Protein AF-A0A1G7BKR0-F1 (afdb_monomer_lite)

Foldseek 3Di:
DVVVVVVVVVVVVVVVPDPPLVVLLPDPAQAEDEEEPPDDPVVVVSNVVSVYHYHYQYQDDPCCCVRPVPSVVVSVVVSVVVRD

Secondary structure (DSSP, 8-state):
--HHHHHHHHHHHHTTSSSHHHHHHH--S-EEEEEETT--HHHHHHHHHTTEEEEEETT--TTHHHH-HHHHHHHHHHHHHT--

Radius of gyration: 14.99 Å; chains: 1; bounding box: 27×34×38 Å

Sequence (84 aa):
MPAAIYQWAKSALEDNAENWLEDLACLNTVKGAILPDTATPGEIAKLKRAGCTVELVANTGHMMAYDNPDGLALAINRILNRGS

Structure (mmCIF, N/CA/C/O backbone):
data_AF-A0A1G7BKR0-F1
#
_entry.id   AF-A0A1G7BKR0-F1
#
loop_
_atom_site.group_PDB
_atom_site.id
_atom_site.type_symbol
_atom_site.label_atom_id
_atom_site.label_alt_id
_atom_site.label_comp_id
_atom_site.label_asym_id
_atom_site.label_entity_id
_atom_site.label_seq_id
_atom_site.pdbx_PDB_ins_code
_atom_site.Cartn_x
_atom_site.Cartn_y
_atom_site.Cartn_z
_atom_site.occupancy
_atom_site.B_iso_or_equiv
_atom_site.auth_seq_id
_atom_site.auth_comp_id
_atom_site.auth_asym_id
_atom_site.auth_atom_id
_atom_site.pdbx_PDB_model_num
ATOM 1 N N . MET A 1 1 ? -8.967 15.221 -26.640 1.00 50.22 1 MET A N 1
ATOM 2 C CA . MET A 1 1 ? -9.970 15.035 -25.569 1.00 50.22 1 MET A CA 1
ATOM 3 C C . MET A 1 1 ? -9.339 15.324 -24.199 1.00 50.22 1 MET A C 1
ATOM 5 O O . MET A 1 1 ? -8.957 14.385 -23.519 1.00 50.22 1 MET A O 1
ATOM 9 N N . PRO A 1 2 ? -9.164 16.597 -23.794 1.00 55.34 2 PRO A N 1
ATOM 10 C CA . PRO A 1 2 ? -8.519 16.954 -22.516 1.00 55.34 2 PRO A CA 1
ATOM 11 C C . PRO A 1 2 ? -9.499 17.000 -21.329 1.00 55.34 2 PRO A C 1
ATOM 13 O O . PRO A 1 2 ? -9.119 16.752 -20.190 1.00 55.34 2 PRO A O 1
ATOM 16 N N . ALA A 1 3 ? -10.779 17.281 -21.600 1.00 55.25 3 ALA A N 1
ATOM 17 C CA . ALA A 1 3 ? -11.798 17.463 -20.569 1.00 55.25 3 ALA A CA 1
ATOM 18 C C . ALA A 1 3 ? -12.146 16.163 -19.825 1.00 55.25 3 ALA A C 1
ATOM 20 O O . ALA A 1 3 ? -12.362 16.202 -18.623 1.00 55.25 3 ALA A O 1
ATOM 21 N N . ALA A 1 4 ? -12.148 15.010 -20.502 1.00 49.34 4 ALA A N 1
ATOM 22 C CA . ALA A 1 4 ? -12.453 13.724 -19.869 1.00 49.34 4 ALA A CA 1
ATOM 23 C C . ALA A 1 4 ? -11.383 13.309 -18.841 1.00 49.34 4 ALA A C 1
ATOM 25 O O . ALA A 1 4 ? -11.724 12.836 -17.764 1.00 49.34 4 ALA A O 1
ATOM 26 N N . ILE A 1 5 ? -10.102 13.565 -19.138 1.00 56.25 5 ILE A N 1
ATOM 27 C CA . ILE A 1 5 ? -8.983 13.294 -18.220 1.00 56.25 5 ILE A CA 1
ATOM 28 C C . ILE A 1 5 ? -9.038 14.245 -17.018 1.00 56.25 5 ILE A C 1
ATOM 30 O O . ILE A 1 5 ? -8.858 13.816 -15.882 1.00 56.25 5 ILE A O 1
ATOM 34 N N . TYR A 1 6 ? -9.349 15.524 -17.253 1.00 60.50 6 TYR A N 1
ATOM 35 C CA . TYR A 1 6 ? -9.511 16.512 -16.186 1.00 60.50 6 TYR A CA 1
ATOM 36 C C . TYR A 1 6 ? -10.698 16.193 -15.265 1.00 60.50 6 TYR A C 1
ATOM 38 O O . TYR A 1 6 ? -10.564 16.292 -14.051 1.00 60.50 6 TYR A O 1
ATOM 46 N N . GLN A 1 7 ? -11.836 15.766 -15.820 1.00 52.59 7 GLN A N 1
ATOM 47 C CA . GLN A 1 7 ? -13.012 15.373 -15.036 1.00 52.59 7 GLN A CA 1
ATOM 48 C C . GLN A 1 7 ? -12.770 14.081 -14.249 1.00 52.59 7 GLN A C 1
ATOM 50 O O . GLN A 1 7 ? -13.194 13.991 -13.106 1.00 52.59 7 GLN A O 1
ATOM 55 N N . TRP A 1 8 ? -12.031 13.115 -14.804 1.00 53.28 8 TRP A N 1
ATOM 56 C CA . TRP A 1 8 ? -11.603 11.925 -14.061 1.00 53.28 8 TRP A CA 1
ATOM 57 C C . TRP A 1 8 ? -10.665 12.262 -12.905 1.00 53.28 8 TRP A C 1
ATOM 59 O O . TRP A 1 8 ? -10.899 11.819 -11.785 1.00 53.28 8 TRP A O 1
ATOM 69 N N . ALA A 1 9 ? -9.636 13.077 -13.149 1.00 52.16 9 ALA A N 1
ATOM 70 C CA . ALA A 1 9 ? -8.720 13.508 -12.098 1.00 52.16 9 ALA A CA 1
ATOM 71 C C . ALA A 1 9 ? -9.461 14.302 -11.014 1.00 52.16 9 ALA A C 1
ATOM 73 O O . ALA A 1 9 ? -9.264 14.060 -9.830 1.00 52.16 9 ALA A O 1
ATOM 74 N N . LYS A 1 10 ? -10.366 15.200 -11.414 1.00 56.19 10 LYS A N 1
ATOM 75 C CA . LYS A 1 10 ? -11.189 15.981 -10.494 1.00 56.19 10 LYS A CA 1
ATOM 76 C C . LYS A 1 10 ? -12.137 15.096 -9.679 1.00 56.19 10 LYS A C 1
ATOM 78 O O . LYS A 1 10 ? -12.167 15.247 -8.469 1.00 56.19 10 LYS A O 1
ATOM 83 N N . SER A 1 11 ? -12.816 14.133 -10.301 1.00 55.94 11 SER A N 1
ATOM 84 C CA . SER A 1 11 ? -13.699 13.190 -9.603 1.00 55.94 11 SER A CA 1
ATOM 85 C C . SER A 1 11 ? -12.925 12.293 -8.636 1.00 55.94 11 SER A C 1
ATOM 87 O O . SER A 1 11 ? -13.404 12.048 -7.541 1.00 55.94 11 SER A O 1
ATOM 89 N N . ALA A 1 12 ? -11.714 11.854 -8.993 1.00 55.53 12 ALA A N 1
ATOM 90 C CA . ALA A 1 12 ? -10.844 11.084 -8.101 1.00 55.53 12 ALA A CA 1
ATOM 91 C C . ALA A 1 12 ? -10.296 11.923 -6.930 1.00 55.53 12 ALA A C 1
ATOM 93 O O . ALA A 1 12 ? -10.028 11.392 -5.855 1.00 55.53 12 ALA A O 1
ATOM 94 N N . LEU A 1 13 ? -10.129 13.235 -7.130 1.00 55.81 13 LEU A N 1
ATOM 95 C CA . LEU A 1 13 ? -9.789 14.184 -6.068 1.00 55.81 13 LEU A CA 1
ATOM 96 C C . LEU A 1 13 ? -11.002 14.542 -5.190 1.00 55.81 13 LEU A C 1
ATOM 98 O O . LEU A 1 13 ? -10.822 14.759 -3.996 1.00 55.81 13 LEU A O 1
ATOM 102 N N . GLU A 1 14 ? -12.211 14.593 -5.754 1.00 54.38 14 GLU A N 1
ATOM 103 C CA . GLU A 1 14 ? -13.461 14.898 -5.041 1.00 54.38 14 GLU A CA 1
ATOM 104 C C . GLU A 1 14 ? -14.000 13.683 -4.254 1.00 54.38 14 GLU A C 1
ATOM 106 O O . GLU A 1 14 ? -14.503 13.871 -3.151 1.00 54.38 14 GLU A O 1
ATOM 111 N N . ASP A 1 15 ? -13.786 12.443 -4.717 1.00 51.44 15 ASP A N 1
ATOM 112 C CA . ASP A 1 15 ? -14.056 11.205 -3.945 1.00 51.44 15 ASP A CA 1
ATOM 113 C C . ASP A 1 15 ? -13.125 11.044 -2.723 1.00 51.44 15 ASP A C 1
ATOM 115 O O . ASP A 1 15 ? -13.373 10.250 -1.815 1.00 51.44 15 ASP A O 1
ATOM 119 N N . ASN A 1 16 ? -12.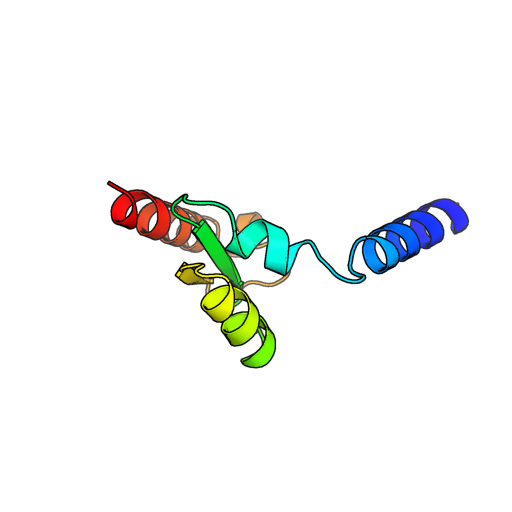032 11.810 -2.675 1.00 50.91 16 ASN A N 1
ATOM 120 C CA . ASN A 1 16 ? -11.036 11.763 -1.607 1.00 50.91 16 ASN A CA 1
ATOM 121 C C . ASN A 1 16 ? -11.376 12.670 -0.405 1.00 50.91 16 ASN A C 1
ATOM 123 O O . ASN A 1 16 ? -10.536 12.863 0.474 1.00 50.91 16 ASN A O 1
ATOM 127 N N . ALA A 1 17 ? -12.570 13.262 -0.361 1.00 52.81 17 ALA A N 1
ATOM 128 C CA . ALA A 1 17 ? -12.851 14.393 0.517 1.00 52.81 17 ALA A CA 1
ATOM 129 C C . ALA A 1 17 ? -13.896 14.120 1.610 1.00 52.81 17 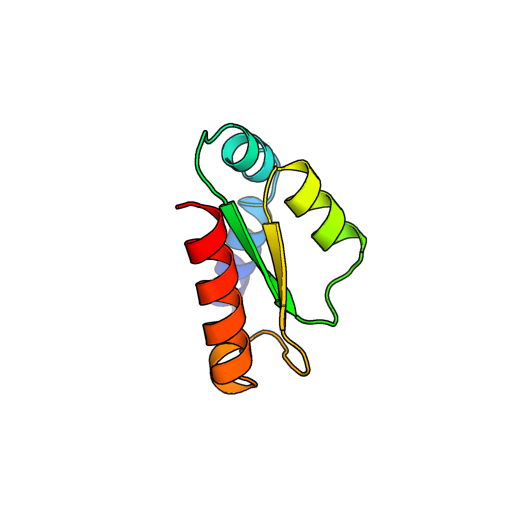ALA A C 1
ATOM 131 O O . ALA A 1 17 ? -14.734 14.974 1.838 1.00 52.81 17 ALA A O 1
ATOM 132 N N . GLU A 1 18 ? -13.825 12.990 2.327 1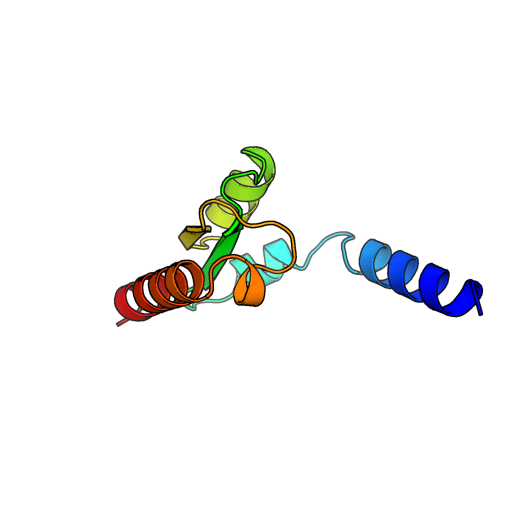.00 57.78 18 GLU A N 1
ATOM 133 C CA . GLU A 1 18 ? -13.635 13.066 3.800 1.00 57.78 18 GLU A CA 1
ATOM 134 C C . GLU A 1 18 ? -13.747 11.722 4.541 1.00 57.78 18 GLU A C 1
ATOM 136 O O . GLU A 1 18 ? -12.996 11.535 5.494 1.00 57.78 18 GLU A O 1
ATOM 141 N N . ASN A 1 19 ? -14.545 10.738 4.099 1.00 69.44 19 ASN A N 1
ATOM 142 C CA . ASN A 1 19 ? -14.924 9.643 5.021 1.00 69.44 19 ASN A CA 1
ATOM 143 C C . ASN A 1 19 ? -14.456 8.226 4.662 1.00 69.44 19 ASN A C 1
ATOM 145 O O . ASN A 1 19 ? -14.539 7.339 5.507 1.00 69.44 19 ASN A O 1
ATOM 149 N N . TRP A 1 20 ? -13.886 7.978 3.478 1.00 79.31 20 TRP A N 1
ATOM 150 C CA . TRP A 1 20 ? -13.570 6.600 3.064 1.00 79.31 20 TRP A CA 1
ATOM 151 C C . TRP A 1 20 ? -12.569 5.892 3.991 1.00 79.31 20 TRP A C 1
ATOM 153 O O . TRP A 1 20 ? -12.639 4.678 4.171 1.00 79.31 20 TRP A O 1
ATOM 163 N N . LEU A 1 21 ? -11.623 6.629 4.586 1.00 80.06 21 LEU A N 1
ATOM 164 C CA . LEU A 1 21 ? -10.643 6.054 5.511 1.00 80.06 21 LEU A CA 1
ATOM 165 C C . LEU A 1 21 ? -11.285 5.717 6.865 1.00 80.06 21 LEU A C 1
ATOM 167 O O . LEU A 1 21 ? -10.861 4.767 7.524 1.00 80.06 21 LEU A O 1
ATOM 171 N N . GLU A 1 22 ? -12.299 6.481 7.269 1.00 82.19 22 GLU A N 1
ATOM 172 C CA . GLU A 1 22 ? -13.094 6.228 8.472 1.00 82.19 22 GLU A CA 1
ATOM 173 C C . GLU A 1 2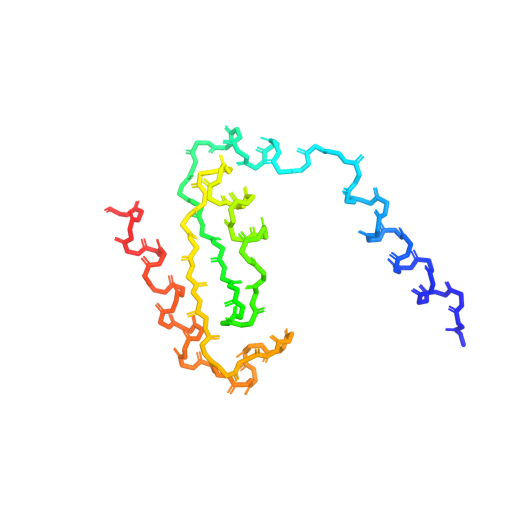2 ? -14.018 5.026 8.255 1.00 82.19 22 GLU A C 1
ATOM 175 O O . GLU A 1 22 ? -14.010 4.095 9.060 1.00 82.19 22 GLU A O 1
ATOM 180 N N . ASP A 1 23 ? -14.696 4.970 7.107 1.00 83.81 23 ASP A N 1
ATOM 181 C CA . ASP A 1 23 ? -15.502 3.821 6.688 1.00 83.81 23 ASP A CA 1
ATOM 182 C C . ASP A 1 23 ? -14.645 2.554 6.606 1.00 83.81 23 ASP A C 1
ATOM 184 O O . ASP A 1 23 ? -15.003 1.504 7.149 1.00 83.81 23 ASP A O 1
ATOM 188 N N . LEU A 1 24 ? -13.459 2.663 5.994 1.00 82.19 24 LEU A N 1
ATOM 189 C CA . LEU A 1 24 ? -12.481 1.585 5.948 1.00 82.19 24 LEU A CA 1
ATOM 190 C C . LEU A 1 24 ? -12.107 1.150 7.360 1.00 82.19 24 LEU A C 1
ATOM 192 O O . LEU A 1 24 ? -12.057 -0.052 7.603 1.00 82.19 24 LEU A O 1
ATOM 196 N N . ALA A 1 25 ? -11.870 2.078 8.292 1.00 85.19 25 ALA A N 1
ATOM 197 C CA . ALA A 1 25 ? -11.536 1.763 9.680 1.00 85.19 25 ALA A CA 1
ATOM 198 C C . ALA A 1 25 ? -12.664 1.002 10.398 1.00 85.19 25 ALA A C 1
ATOM 200 O O . ALA A 1 25 ? -12.370 0.053 11.128 1.00 85.19 25 ALA A O 1
ATOM 201 N N . CYS A 1 26 ? -13.930 1.329 10.125 1.00 87.69 26 CYS A N 1
ATOM 202 C CA . CYS A 1 26 ? -15.102 0.680 10.718 1.00 87.69 26 CYS A CA 1
ATOM 203 C C . CYS A 1 26 ? -15.326 -0.776 10.276 1.00 87.69 26 CYS A C 1
ATOM 205 O O . CYS A 1 26 ? -16.013 -1.524 10.974 1.00 87.69 26 CYS A O 1
ATOM 207 N N . LEU A 1 27 ? -14.756 -1.219 9.151 1.00 84.69 27 LEU A N 1
ATOM 208 C CA . LEU A 1 27 ? -14.912 -2.607 8.703 1.00 84.69 27 LEU A CA 1
ATOM 209 C C . LEU A 1 27 ? -14.217 -3.584 9.668 1.00 84.69 27 LEU A C 1
ATOM 211 O O . LEU A 1 27 ? -13.011 -3.493 9.891 1.00 84.69 27 LEU A O 1
ATOM 215 N N . ASN A 1 28 ? -14.933 -4.578 10.192 1.00 83.19 28 ASN A N 1
ATOM 216 C CA . ASN A 1 28 ? -14.354 -5.612 11.061 1.00 83.19 28 ASN A CA 1
ATOM 217 C C . ASN A 1 28 ? -13.755 -6.774 10.245 1.00 83.19 28 ASN A C 1
ATOM 219 O O . ASN A 1 28 ? -14.137 -7.931 10.404 1.00 83.19 28 ASN A O 1
ATOM 223 N N . THR A 1 29 ? -12.861 -6.447 9.313 1.00 82.31 29 THR A N 1
ATOM 224 C CA . THR A 1 29 ? -12.137 -7.413 8.477 1.00 82.31 29 THR A CA 1
ATOM 225 C C . THR A 1 29 ? -10.641 -7.149 8.547 1.00 82.31 29 THR A C 1
ATOM 227 O O . THR A 1 29 ? -10.205 -6.037 8.852 1.00 82.31 29 THR A O 1
ATOM 230 N N . VAL A 1 30 ? -9.847 -8.164 8.224 1.00 84.56 30 VAL A N 1
ATOM 231 C CA . VAL A 1 30 ? -8.403 -8.011 8.050 1.00 84.56 30 VAL A CA 1
ATOM 232 C C . VAL A 1 30 ? -8.169 -7.159 6.809 1.00 84.56 30 VAL A C 1
ATOM 234 O O . VAL A 1 30 ? -8.651 -7.474 5.721 1.00 84.56 30 VAL A O 1
ATOM 237 N N . LYS A 1 31 ? -7.454 -6.050 6.991 1.00 86.06 31 LYS A N 1
ATOM 238 C CA . LYS A 1 31 ? -7.167 -5.074 5.940 1.00 86.06 31 LYS A CA 1
ATOM 239 C C . LYS A 1 31 ? -5.669 -5.003 5.726 1.00 86.06 31 LYS A C 1
ATOM 241 O O . LYS A 1 31 ? -4.900 -4.878 6.683 1.00 86.06 31 LYS A O 1
ATOM 246 N N . GLY A 1 32 ? -5.266 -5.050 4.467 1.00 87.62 32 GLY A N 1
ATOM 247 C CA . GLY A 1 32 ? -3.892 -4.833 4.056 1.00 87.62 32 GLY A CA 1
ATOM 248 C C . GLY A 1 32 ? -3.810 -3.697 3.052 1.00 87.62 32 GLY A C 1
ATOM 249 O O . GLY A 1 32 ? -4.675 -3.572 2.189 1.00 87.62 32 GLY A O 1
ATOM 250 N N . ALA A 1 33 ? -2.768 -2.887 3.163 1.00 88.88 33 ALA A N 1
ATOM 251 C CA . ALA A 1 33 ? -2.407 -1.888 2.175 1.00 88.88 33 ALA A CA 1
ATOM 252 C C . ALA A 1 33 ? -0.986 -2.174 1.690 1.00 88.88 33 ALA A C 1
ATOM 254 O O . ALA A 1 33 ? -0.084 -2.403 2.497 1.00 88.88 33 ALA A O 1
ATOM 255 N N . ILE A 1 34 ? -0.799 -2.167 0.375 1.00 90.19 34 ILE A N 1
ATOM 256 C CA . ILE A 1 34 ? 0.500 -2.378 -0.257 1.00 90.19 34 ILE A CA 1
ATOM 257 C C . ILE A 1 34 ? 0.919 -1.052 -0.871 1.00 90.19 34 ILE A C 1
ATOM 259 O O . ILE A 1 34 ? 0.173 -0.461 -1.650 1.00 90.19 34 ILE A O 1
ATOM 263 N N . LEU A 1 35 ? 2.087 -0.571 -0.470 1.00 89.06 35 LEU A N 1
ATOM 264 C CA . LEU A 1 35 ? 2.622 0.724 -0.867 1.00 89.06 35 LEU A CA 1
ATOM 265 C C . LEU A 1 35 ? 4.039 0.563 -1.429 1.00 89.06 35 LEU A C 1
ATOM 267 O O . LEU A 1 35 ? 4.708 -0.428 -1.125 1.00 89.06 35 LEU A O 1
ATOM 271 N N . PRO A 1 36 ? 4.525 1.519 -2.238 1.00 88.44 36 PRO A N 1
ATOM 272 C CA . PRO A 1 36 ? 5.920 1.505 -2.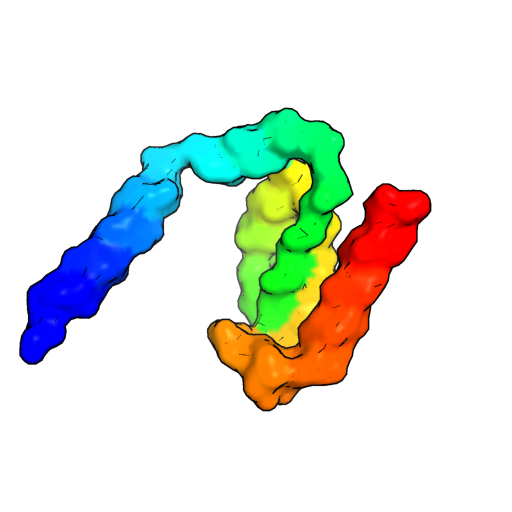643 1.00 88.44 36 PRO A CA 1
ATOM 273 C C . PRO A 1 36 ? 6.803 1.841 -1.435 1.00 88.44 36 PRO A C 1
ATOM 275 O O . PRO A 1 36 ? 6.370 2.506 -0.493 1.00 88.44 36 PRO A O 1
ATOM 278 N N . ASP A 1 37 ? 8.064 1.423 -1.461 1.00 88.19 37 ASP A N 1
ATOM 279 C CA . ASP A 1 37 ? 9.066 1.795 -0.449 1.00 88.19 37 ASP A CA 1
ATOM 280 C C . ASP A 1 37 ? 9.324 3.309 -0.351 1.00 88.19 37 ASP A C 1
ATOM 282 O O . ASP A 1 37 ? 9.781 3.799 0.680 1.00 88.19 37 ASP A O 1
ATOM 286 N N . THR A 1 38 ? 8.977 4.053 -1.400 1.00 87.12 38 THR A N 1
ATOM 287 C CA . THR A 1 38 ? 9.021 5.519 -1.460 1.00 87.12 38 THR A CA 1
ATOM 288 C C . THR A 1 38 ? 7.809 6.211 -0.828 1.00 87.12 38 THR A C 1
ATOM 290 O O . THR A 1 38 ? 7.778 7.443 -0.775 1.00 87.12 38 THR A O 1
ATOM 293 N N . ALA A 1 39 ? 6.816 5.459 -0.338 1.00 86.81 39 ALA A N 1
ATOM 294 C CA . ALA A 1 39 ? 5.623 6.029 0.279 1.00 86.81 39 ALA A CA 1
ATOM 295 C C . ALA A 1 39 ? 5.963 6.900 1.490 1.00 86.81 39 ALA A C 1
ATOM 297 O O . ALA A 1 39 ? 6.849 6.594 2.296 1.00 86.81 39 ALA A O 1
ATOM 298 N N . THR A 1 40 ? 5.225 7.997 1.650 1.00 90.12 40 THR A N 1
ATOM 299 C CA . THR A 1 40 ? 5.526 8.939 2.721 1.00 90.12 40 THR A CA 1
ATOM 300 C C . THR A 1 40 ? 5.157 8.346 4.086 1.00 90.12 40 THR A C 1
ATOM 302 O O . THR A 1 40 ? 4.148 7.642 4.221 1.00 90.12 40 THR A O 1
ATOM 305 N N . PRO A 1 41 ? 5.898 8.682 5.160 1.00 88.31 41 PRO A N 1
ATOM 306 C CA . PRO A 1 41 ? 5.537 8.253 6.511 1.00 88.31 41 PRO A CA 1
ATOM 307 C C . PRO A 1 41 ? 4.108 8.652 6.912 1.00 88.31 41 PRO A C 1
ATOM 309 O O . PRO A 1 41 ? 3.455 7.934 7.668 1.00 88.31 41 PRO A O 1
ATOM 312 N N . GLY A 1 42 ? 3.605 9.775 6.385 1.00 87.56 42 GLY A N 1
ATOM 313 C CA . GLY A 1 42 ? 2.244 10.250 6.626 1.00 87.56 42 GLY A CA 1
ATOM 314 C C . GLY A 1 42 ? 1.170 9.337 6.029 1.00 87.56 42 GLY A C 1
ATOM 315 O O . GLY A 1 42 ? 0.182 9.043 6.700 1.00 87.56 42 GLY A O 1
ATOM 316 N N . GLU A 1 43 ? 1.364 8.847 4.804 1.00 84.19 43 GLU A N 1
ATOM 317 C CA . GLU A 1 43 ? 0.448 7.892 4.160 1.00 84.19 43 GLU A CA 1
ATOM 318 C C . GLU A 1 43 ? 0.429 6.553 4.899 1.00 84.19 43 GLU A C 1
ATOM 320 O O . GLU A 1 43 ? -0.640 6.031 5.226 1.00 84.19 43 GLU A O 1
ATOM 325 N N . ILE A 1 44 ? 1.612 6.047 5.261 1.00 89.12 44 ILE A N 1
ATOM 326 C CA . ILE A 1 44 ? 1.755 4.810 6.038 1.00 89.12 44 ILE A CA 1
ATOM 327 C C . ILE A 1 44 ? 1.035 4.943 7.387 1.00 89.12 44 ILE A C 1
ATOM 329 O O . ILE A 1 44 ? 0.292 4.045 7.791 1.00 89.12 44 ILE A O 1
ATOM 333 N N . ALA A 1 45 ? 1.228 6.063 8.090 1.00 88.44 45 ALA A N 1
ATOM 334 C CA . ALA A 1 45 ? 0.598 6.308 9.384 1.00 88.44 45 ALA A CA 1
ATOM 335 C C . ALA A 1 45 ? -0.933 6.387 9.283 1.00 88.44 45 ALA A C 1
ATOM 337 O O . ALA A 1 45 ? -1.625 5.832 10.139 1.00 88.44 45 ALA A O 1
ATOM 338 N N . LYS A 1 46 ? -1.473 7.021 8.231 1.00 88.06 46 LYS A N 1
ATOM 339 C CA . LYS A 1 46 ? -2.924 7.105 7.993 1.00 88.06 46 LYS A CA 1
ATOM 340 C C . LYS A 1 46 ? -3.560 5.721 7.853 1.00 88.06 46 LYS A C 1
ATOM 342 O O . LYS A 1 46 ? -4.550 5.442 8.526 1.00 88.06 46 LYS A O 1
ATOM 347 N N . LEU A 1 47 ? -2.967 4.845 7.043 1.00 87.50 47 LEU A N 1
ATOM 348 C CA . LEU A 1 47 ? -3.483 3.492 6.804 1.00 87.50 47 LEU A CA 1
ATOM 349 C C . LEU A 1 47 ? -3.350 2.595 8.038 1.00 87.50 47 LEU A C 1
ATOM 351 O O . LEU A 1 47 ? -4.289 1.882 8.390 1.00 87.50 47 LEU A O 1
ATOM 355 N N . LYS A 1 48 ? -2.224 2.688 8.757 1.00 88.94 48 LYS A N 1
ATOM 356 C CA . LYS A 1 48 ? -2.057 1.988 10.039 1.00 88.94 48 LYS A CA 1
ATOM 357 C C . LYS A 1 48 ? -3.098 2.426 11.067 1.00 88.94 48 LYS A C 1
ATOM 359 O O . LYS A 1 48 ? -3.656 1.582 11.761 1.00 88.94 48 LYS A O 1
ATOM 364 N N . ARG A 1 49 ? -3.400 3.727 11.143 1.00 87.81 49 ARG A N 1
ATOM 365 C CA . ARG A 1 49 ? -4.440 4.264 12.036 1.00 87.81 49 ARG A CA 1
ATOM 366 C C . ARG A 1 49 ? -5.836 3.737 11.691 1.00 87.81 49 ARG A C 1
ATOM 368 O O . ARG A 1 49 ? -6.633 3.544 12.598 1.00 87.81 49 ARG A O 1
ATOM 375 N N . ALA A 1 50 ? -6.105 3.442 10.420 1.00 86.88 50 ALA A N 1
ATOM 376 C CA . ALA A 1 50 ? -7.337 2.787 9.972 1.00 86.88 50 ALA A CA 1
ATOM 377 C C . ALA A 1 50 ? -7.366 1.260 10.229 1.00 86.88 50 ALA A C 1
ATOM 379 O O . ALA A 1 50 ? -8.267 0.560 9.764 1.00 86.88 50 ALA A O 1
ATOM 380 N N . GLY A 1 51 ? -6.371 0.715 10.939 1.00 89.06 51 GLY A N 1
ATOM 381 C CA . GLY A 1 51 ? -6.274 -0.713 11.245 1.00 89.06 51 GLY A CA 1
ATOM 382 C C . GLY A 1 51 ? -5.750 -1.568 10.089 1.00 89.06 51 GLY A C 1
ATOM 383 O O . GLY A 1 51 ? -5.894 -2.788 10.128 1.00 89.06 51 GLY A O 1
ATOM 384 N N . CYS A 1 52 ? -5.146 -0.964 9.060 1.00 89.75 52 CYS A N 1
ATOM 385 C CA . CYS A 1 52 ? -4.541 -1.716 7.964 1.00 89.75 52 CYS A CA 1
ATOM 386 C C . CYS A 1 52 ? -3.125 -2.181 8.325 1.00 89.75 52 CYS A C 1
ATOM 388 O O . CYS A 1 52 ? -2.297 -1.406 8.814 1.00 89.75 52 CYS A O 1
ATOM 390 N N . THR A 1 53 ? -2.804 -3.429 7.988 1.00 90.75 53 THR A N 1
ATOM 391 C CA . THR A 1 53 ? -1.408 -3.863 7.875 1.00 90.75 53 THR A CA 1
ATOM 392 C C . THR A 1 53 ? -0.810 -3.239 6.622 1.00 90.75 53 THR A C 1
ATOM 394 O O . THR A 1 53 ? -1.364 -3.391 5.540 1.00 90.75 53 THR A O 1
ATOM 397 N N . VAL A 1 54 ? 0.312 -2.536 6.755 1.00 90.88 54 VAL A N 1
ATOM 398 C CA . VAL A 1 54 ? 0.996 -1.916 5.613 1.00 90.88 54 VAL A CA 1
ATOM 399 C C . VAL A 1 54 ? 2.218 -2.748 5.239 1.00 90.88 54 VAL A C 1
ATOM 401 O O . VAL A 1 54 ? 3.107 -2.916 6.075 1.00 90.88 54 VAL A O 1
ATOM 404 N N . GLU A 1 55 ? 2.269 -3.220 3.996 1.00 92.19 55 GLU A N 1
ATOM 405 C CA . GLU A 1 55 ? 3.440 -3.852 3.381 1.00 92.19 55 GLU A CA 1
ATOM 406 C C . GLU A 1 55 ? 4.058 -2.897 2.353 1.00 92.19 55 GLU A C 1
ATOM 408 O O . GLU A 1 55 ? 3.342 -2.220 1.613 1.00 92.19 55 GLU A O 1
ATOM 413 N N . LEU A 1 56 ? 5.390 -2.842 2.312 1.00 91.19 56 LEU A N 1
ATOM 414 C CA . LEU A 1 56 ? 6.135 -2.002 1.374 1.00 91.19 56 LEU A CA 1
ATOM 415 C C . LEU A 1 56 ? 6.822 -2.872 0.322 1.00 91.19 56 LEU A C 1
ATOM 417 O O . LEU A 1 56 ? 7.473 -3.860 0.671 1.00 91.19 56 LEU A O 1
ATOM 421 N N . VAL A 1 57 ? 6.707 -2.492 -0.950 1.00 88.19 57 VAL A N 1
ATOM 422 C CA . VAL A 1 57 ? 7.361 -3.179 -2.071 1.00 88.19 57 VAL A CA 1
ATOM 423 C C . VAL A 1 57 ? 8.501 -2.317 -2.598 1.00 88.19 57 VAL A C 1
ATOM 425 O O . VAL A 1 57 ? 8.297 -1.189 -3.048 1.00 88.19 57 VAL A O 1
ATOM 428 N N . ALA A 1 58 ? 9.715 -2.863 -2.537 1.00 86.38 58 ALA A N 1
ATOM 429 C CA . ALA A 1 58 ? 10.919 -2.148 -2.932 1.00 86.38 58 ALA A CA 1
ATOM 430 C C . ALA A 1 58 ? 11.035 -1.968 -4.451 1.00 86.38 58 ALA A C 1
ATOM 432 O O . ALA A 1 58 ? 10.645 -2.866 -5.205 1.00 86.38 58 ALA A O 1
ATOM 433 N N . ASN A 1 59 ? 11.653 -0.858 -4.870 1.00 81.19 59 ASN A N 1
ATOM 434 C CA . ASN A 1 59 ? 11.925 -0.516 -6.274 1.00 81.19 59 ASN A CA 1
ATOM 435 C C . ASN A 1 59 ? 10.663 -0.433 -7.146 1.00 81.19 59 ASN A C 1
ATOM 437 O O . ASN A 1 59 ? 10.659 -0.908 -8.281 1.00 81.19 59 ASN A O 1
ATOM 441 N N . THR A 1 60 ? 9.581 0.140 -6.618 1.00 77.69 60 THR A N 1
ATOM 442 C CA . THR A 1 60 ? 8.321 0.262 -7.360 1.00 77.69 60 THR A CA 1
ATOM 443 C C . THR A 1 60 ? 7.782 1.682 -7.359 1.00 77.69 60 THR A C 1
ATOM 445 O O . THR A 1 60 ? 7.932 2.423 -6.387 1.00 77.69 60 THR A O 1
ATOM 448 N N . GLY A 1 61 ? 7.157 2.062 -8.473 1.00 72.81 61 GLY A N 1
ATOM 449 C CA . GLY A 1 61 ? 6.350 3.272 -8.581 1.00 72.81 61 GLY A CA 1
ATOM 450 C C . GLY A 1 61 ? 4.858 2.940 -8.544 1.00 72.81 61 GLY A C 1
ATOM 451 O O . GLY A 1 61 ? 4.398 2.081 -7.795 1.00 72.81 61 GLY A O 1
ATOM 452 N N . HIS A 1 62 ? 4.076 3.604 -9.395 1.00 71.94 62 HIS A N 1
ATOM 453 C CA . HIS A 1 62 ? 2.635 3.352 -9.500 1.00 71.94 62 HIS A CA 1
ATOM 454 C C . HIS A 1 62 ? 2.285 1.984 -10.113 1.00 71.94 62 HIS A C 1
ATOM 456 O O . HIS A 1 62 ? 1.179 1.493 -9.901 1.00 71.94 62 HIS A O 1
ATOM 462 N N . MET A 1 63 ? 3.206 1.355 -10.852 1.00 79.81 63 MET A N 1
ATOM 463 C CA . MET A 1 63 ? 2.961 0.114 -11.594 1.00 79.81 63 MET A CA 1
ATOM 464 C C . MET A 1 63 ? 3.679 -1.088 -10.956 1.00 79.81 63 MET A C 1
ATOM 466 O O . MET A 1 63 ? 4.378 -1.831 -11.639 1.00 79.81 63 MET A O 1
ATOM 470 N N . MET A 1 64 ? 3.460 -1.334 -9.656 1.00 81.56 64 MET A N 1
ATOM 471 C CA . MET A 1 64 ? 4.107 -2.423 -8.889 1.00 81.56 64 MET A CA 1
ATOM 472 C C . MET A 1 64 ? 4.042 -3.803 -9.551 1.00 81.56 64 MET A C 1
ATOM 474 O O . MET A 1 64 ? 4.993 -4.571 -9.455 1.00 81.56 64 MET A O 1
ATOM 478 N N . ALA A 1 65 ? 2.934 -4.122 -10.225 1.00 79.19 65 ALA A N 1
ATOM 479 C CA . ALA A 1 65 ? 2.757 -5.406 -10.903 1.00 79.19 65 ALA A CA 1
ATOM 480 C C . ALA A 1 65 ? 3.713 -5.601 -12.094 1.00 79.19 65 ALA A C 1
ATOM 482 O O . ALA A 1 65 ? 3.981 -6.735 -12.475 1.00 79.19 65 ALA A O 1
ATOM 483 N N . TYR A 1 66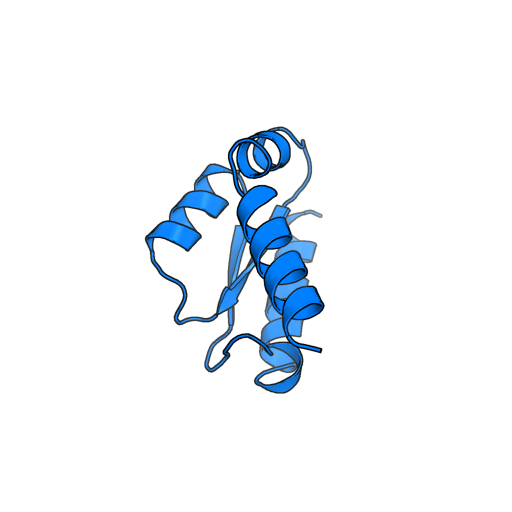 ? 4.217 -4.511 -12.674 1.00 76.06 66 TYR A N 1
ATOM 484 C CA . TYR A 1 66 ? 5.213 -4.540 -13.743 1.00 76.06 66 TYR A CA 1
ATOM 485 C C . TYR A 1 66 ? 6.627 -4.342 -13.197 1.00 76.06 66 TYR A C 1
ATOM 487 O O . TYR A 1 66 ? 7.549 -5.011 -13.652 1.00 76.06 66 TYR A O 1
ATOM 495 N N . ASP A 1 67 ? 6.781 -3.455 -12.212 1.00 81.81 67 ASP A N 1
ATOM 496 C CA . ASP A 1 67 ? 8.082 -3.103 -11.640 1.00 81.81 67 ASP A CA 1
ATOM 497 C C . ASP A 1 67 ? 8.669 -4.248 -10.795 1.00 81.81 67 ASP A C 1
ATOM 499 O O . ASP A 1 67 ? 9.855 -4.560 -10.891 1.00 81.81 67 ASP A O 1
ATOM 503 N N . ASN A 1 68 ? 7.843 -4.882 -9.954 1.00 84.94 68 ASN A N 1
ATOM 504 C CA . ASN A 1 68 ? 8.261 -5.941 -9.037 1.00 84.94 68 ASN A CA 1
ATOM 505 C C . ASN A 1 68 ? 7.095 -6.907 -8.725 1.00 84.94 68 ASN A C 1
ATOM 507 O O . ASN A 1 68 ? 6.546 -6.889 -7.613 1.00 84.94 68 ASN A O 1
ATOM 511 N N . PRO A 1 69 ? 6.691 -7.755 -9.693 1.00 86.06 69 PRO A N 1
ATOM 512 C CA . PRO A 1 69 ? 5.577 -8.691 -9.523 1.00 86.06 69 PRO A CA 1
ATOM 513 C C . PRO A 1 69 ? 5.792 -9.674 -8.365 1.00 86.06 69 PRO A C 1
ATOM 515 O O . PRO A 1 69 ? 4.852 -9.956 -7.621 1.00 86.06 69 PRO A O 1
ATOM 518 N N . ASP A 1 70 ? 7.024 -10.149 -8.163 1.00 87.94 70 ASP A N 1
ATOM 519 C CA . ASP A 1 70 ? 7.362 -11.077 -7.078 1.00 87.94 70 ASP A CA 1
ATOM 520 C C . ASP A 1 70 ? 7.230 -10.406 -5.704 1.00 87.94 70 ASP A C 1
ATOM 522 O O . ASP A 1 70 ? 6.646 -10.967 -4.774 1.00 87.94 70 ASP A O 1
ATOM 526 N N . GLY A 1 71 ? 7.725 -9.171 -5.577 1.00 86.00 71 GLY A N 1
ATOM 527 C CA . GLY A 1 71 ? 7.594 -8.371 -4.363 1.00 86.00 71 GLY A CA 1
ATOM 528 C C . GLY A 1 71 ? 6.134 -8.079 -4.015 1.00 86.00 71 GLY A C 1
ATOM 529 O O . GLY A 1 71 ? 5.743 -8.199 -2.852 1.00 86.00 71 GLY A O 1
ATOM 530 N N . LEU A 1 72 ? 5.310 -7.778 -5.023 1.00 87.12 72 LEU A N 1
ATOM 531 C CA . LEU A 1 72 ? 3.870 -7.603 -4.850 1.00 87.12 72 LEU A CA 1
ATOM 532 C C . LEU A 1 72 ? 3.186 -8.907 -4.406 1.00 87.12 72 LEU A C 1
ATOM 534 O O . LEU A 1 72 ? 2.409 -8.896 -3.451 1.00 87.12 72 LEU A O 1
ATOM 538 N N . ALA A 1 73 ? 3.498 -10.039 -5.043 1.00 87.75 73 ALA A N 1
ATOM 539 C CA . ALA A 1 73 ? 2.932 -11.339 -4.684 1.00 87.75 73 ALA A CA 1
ATOM 540 C C . ALA A 1 73 ? 3.277 -11.742 -3.238 1.00 87.75 73 ALA A C 1
ATOM 542 O O . ALA A 1 73 ? 2.409 -12.206 -2.492 1.00 87.75 73 ALA A O 1
ATOM 543 N N . LEU A 1 74 ? 4.520 -11.505 -2.805 1.00 89.12 74 LEU A N 1
ATOM 544 C CA . LEU A 1 74 ? 4.946 -11.739 -1.424 1.00 89.12 74 LEU A CA 1
ATOM 545 C C . LEU A 1 74 ? 4.196 -10.846 -0.428 1.00 89.12 74 LEU A C 1
ATOM 547 O O . LEU A 1 74 ? 3.778 -11.337 0.623 1.00 89.12 74 LEU A O 1
ATOM 551 N N . ALA A 1 75 ? 4.000 -9.565 -0.750 1.00 87.69 75 ALA A N 1
ATOM 552 C CA . ALA A 1 75 ? 3.244 -8.637 0.090 1.00 87.69 75 ALA A CA 1
ATOM 553 C C . ALA A 1 75 ? 1.778 -9.082 0.253 1.00 87.69 75 ALA A C 1
ATOM 555 O O . ALA A 1 75 ? 1.276 -9.148 1.377 1.00 87.69 75 ALA A O 1
ATOM 556 N N . ILE A 1 76 ? 1.119 -9.484 -0.842 1.00 86.69 76 ILE A N 1
ATOM 557 C CA . ILE A 1 76 ? -0.246 -10.039 -0.809 1.00 86.69 76 ILE A CA 1
ATOM 558 C C . ILE A 1 76 ? -0.293 -11.288 0.079 1.00 86.69 76 ILE A C 1
ATOM 560 O O . ILE A 1 76 ? -1.135 -11.386 0.971 1.00 86.69 76 ILE A O 1
ATOM 564 N N . ASN A 1 77 ? 0.638 -12.225 -0.114 1.00 88.25 77 ASN A N 1
ATOM 565 C CA . ASN A 1 77 ? 0.678 -13.463 0.660 1.00 88.25 77 ASN A CA 1
ATOM 566 C C . ASN A 1 77 ? 0.852 -13.205 2.170 1.00 88.25 77 ASN A C 1
ATOM 568 O O . ASN A 1 77 ? 0.222 -13.868 2.991 1.00 88.25 77 ASN A O 1
ATOM 572 N N . ARG A 1 78 ? 1.671 -12.223 2.567 1.00 88.12 78 ARG A N 1
ATOM 573 C CA . ARG A 1 78 ? 1.843 -11.851 3.985 1.00 88.12 78 ARG A CA 1
ATOM 574 C C . ARG A 1 78 ? 0.571 -11.286 4.605 1.00 88.12 78 ARG A C 1
ATOM 576 O O . ARG A 1 78 ? 0.271 -11.607 5.753 1.00 88.12 78 ARG A O 1
ATOM 583 N N . ILE A 1 79 ? -0.166 -10.466 3.857 1.00 86.94 79 ILE A N 1
ATOM 584 C CA . ILE A 1 79 ? -1.441 -9.901 4.310 1.00 86.94 79 ILE A CA 1
ATOM 585 C C . ILE A 1 79 ? -2.467 -11.019 4.516 1.00 86.94 79 ILE A C 1
ATOM 587 O O . ILE A 1 79 ? -3.103 -11.071 5.566 1.00 86.94 79 ILE A O 1
ATOM 591 N N . LEU A 1 80 ? -2.589 -11.933 3.550 1.00 82.81 80 LEU A N 1
ATOM 592 C CA . LEU A 1 80 ? -3.558 -13.028 3.616 1.00 82.81 80 LEU A CA 1
ATOM 593 C C . LEU A 1 80 ? -3.269 -13.993 4.775 1.00 82.81 80 LEU A C 1
ATOM 595 O O . LEU A 1 80 ? -4.179 -14.315 5.531 1.00 82.81 80 LEU A O 1
ATOM 599 N N . ASN A 1 81 ? -2.006 -14.379 4.983 1.00 84.00 81 ASN A N 1
ATOM 600 C CA . ASN A 1 81 ? -1.626 -15.303 6.063 1.00 84.00 81 ASN A CA 1
ATOM 601 C C . ASN A 1 81 ? -1.700 -14.695 7.474 1.00 84.00 81 ASN A C 1
ATOM 603 O O . ASN A 1 81 ? -1.580 -15.417 8.459 1.00 84.00 81 ASN A O 1
ATOM 607 N N . ARG A 1 82 ? -1.863 -13.373 7.607 1.00 71.75 82 ARG A N 1
ATOM 608 C CA . ARG A 1 82 ? -2.104 -12.724 8.908 1.00 71.75 82 ARG A CA 1
ATOM 609 C C . ARG A 1 82 ? -3.571 -12.735 9.325 1.00 71.75 82 ARG A C 1
ATOM 611 O O . ARG A 1 82 ? -3.856 -12.431 10.479 1.00 71.75 82 ARG A O 1
ATOM 618 N N . GLY A 1 83 ? -4.481 -13.004 8.390 1.00 59.72 83 GLY A N 1
ATOM 619 C CA . GLY A 1 83 ? -5.920 -12.993 8.639 1.00 59.72 83 GLY A CA 1
ATOM 620 C C . GLY A 1 83 ? -6.553 -14.357 8.903 1.00 59.72 83 GLY A C 1
ATOM 621 O O . GLY A 1 83 ? -7.760 -14.406 9.129 1.00 59.72 83 GLY A O 1
ATOM 622 N N . SER A 1 84 ? -5.763 -15.429 8.840 1.00 51.47 84 SER A N 1
ATOM 623 C CA . SER A 1 84 ? -6.158 -16.828 9.056 1.00 51.47 84 SER A CA 1
ATOM 624 C C . SER A 1 84 ? -5.836 -17.333 10.456 1.00 51.47 84 SER A C 1
ATOM 626 O O . SER A 1 84 ? -4.754 -16.964 10.963 1.00 51.47 84 SER A O 1
#

pLDDT: mean 77.82, std 13.88, range [49.34, 92.19]

Organism: NCBI:txid416944